Protein AF-A0A645JIP7-F1 (afdb_monomer)

Organism: NCBI:txid1076179

Sequence (160 aa):
MVSCGGSATLHEIGVHGALKGGGYHFLNPDDVQGSMAKDKIAHQALSADYYLMSANAISETGELVNIDGYGNRVGALIFGPKNVIVIAGINKVVPNLDAAILRAKKYAAPLTMLIFNQVYSSLDELTQASECTFSQLVVTGMSMTKGRIKVIIIGECLGF

Foldseek 3Di:
D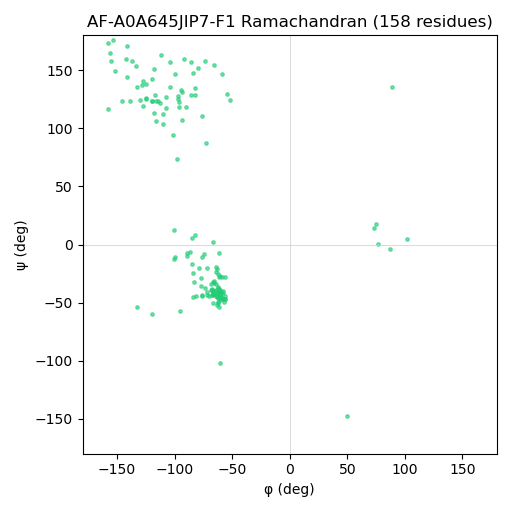EEEDDDQQCVVVCVVVCCVPVPDPYQYLVVDDDPVSSVVSLVVNLADQEYEYEALAAEPLGKGKHWAQVCSRVSSVQHGHQAYEYEAEPVRYDHGDVVNNCSNLLPVQLVVVCVVPVDDPDSVRSSVVSCVRRVDIDIGRDDPDPNRYHYHYDHHHTDD

Radius of gyration: 15.23 Å; Cα contacts (8 Å, |Δi|>4): 297; chains: 1; bounding box: 39×28×44 Å

Structure (mmCIF, N/CA/C/O backbone):
data_AF-A0A645JIP7-F1
#
_entry.id   AF-A0A645JIP7-F1
#
loop_
_atom_site.group_PDB
_atom_site.id
_atom_site.type_symbol
_atom_site.label_atom_id
_atom_site.label_alt_id
_atom_site.label_comp_id
_atom_site.label_asym_id
_atom_site.label_entity_id
_atom_site.label_seq_id
_atom_site.pdbx_PDB_ins_code
_atom_site.Cartn_x
_atom_site.Cartn_y
_atom_site.Cartn_z
_atom_site.occupancy
_atom_site.B_iso_or_equiv
_atom_site.auth_seq_id
_atom_site.auth_comp_id
_atom_site.auth_asym_id
_atom_site.auth_atom_id
_atom_site.pdbx_PDB_model_num
ATOM 1 N N . MET A 1 1 ? 5.002 -0.003 -19.368 1.00 94.88 1 MET A N 1
ATOM 2 C CA . MET A 1 1 ? 5.816 -0.170 -18.149 1.00 94.88 1 MET A CA 1
ATOM 3 C C . MET A 1 1 ? 4.912 -0.582 -17.004 1.00 94.88 1 MET A C 1
ATOM 5 O O . MET A 1 1 ? 3.864 0.026 -16.813 1.00 94.88 1 MET A O 1
ATOM 9 N N . VAL A 1 2 ? 5.302 -1.615 -16.264 1.00 97.38 2 VAL A N 1
ATOM 10 C CA . VAL A 1 2 ? 4.573 -2.106 -15.087 1.00 97.38 2 VAL A CA 1
ATOM 11 C C . VAL A 1 2 ? 5.494 -2.007 -13.882 1.00 97.38 2 VAL A C 1
ATOM 13 O O . VAL A 1 2 ? 6.693 -2.246 -14.001 1.00 97.38 2 VAL A O 1
ATOM 16 N N . SER A 1 3 ? 4.953 -1.652 -12.727 1.00 97.69 3 SER A N 1
ATOM 17 C CA . SER A 1 3 ? 5.702 -1.680 -11.476 1.00 97.69 3 SER A CA 1
ATOM 18 C C . SER A 1 3 ? 4.825 -2.164 -10.328 1.00 97.69 3 SER A C 1
ATOM 20 O O . SER A 1 3 ? 3.614 -2.335 -10.483 1.00 97.69 3 SER A O 1
ATOM 22 N N . CYS A 1 4 ? 5.435 -2.420 -9.179 1.00 96.88 4 CYS A N 1
ATOM 23 C CA . CYS A 1 4 ? 4.724 -2.801 -7.975 1.00 96.88 4 CYS A CA 1
ATOM 24 C C . CYS A 1 4 ? 5.350 -2.189 -6.725 1.00 96.88 4 CYS A C 1
ATOM 26 O O . CYS A 1 4 ? 6.513 -1.785 -6.712 1.00 96.88 4 CYS A O 1
ATOM 28 N N . GLY A 1 5 ? 4.550 -2.124 -5.667 1.00 93.19 5 GLY A N 1
ATOM 29 C CA . GLY A 1 5 ? 5.040 -1.847 -4.323 1.00 93.19 5 GLY A CA 1
ATOM 30 C C . GLY A 1 5 ? 5.369 -3.129 -3.574 1.00 93.19 5 GLY A C 1
ATOM 31 O O . GLY A 1 5 ? 4.819 -4.187 -3.884 1.00 93.19 5 GLY A O 1
ATOM 32 N N . GLY A 1 6 ? 6.198 -3.012 -2.535 1.00 91.44 6 GLY A N 1
ATOM 33 C CA . GLY A 1 6 ? 6.470 -4.116 -1.617 1.00 91.44 6 GLY A CA 1
ATOM 34 C C . GLY A 1 6 ? 5.168 -4.719 -1.074 1.00 91.44 6 GLY A C 1
ATOM 35 O O . GLY A 1 6 ? 4.297 -4.008 -0.548 1.00 91.44 6 GLY A O 1
ATOM 36 N N . SER A 1 7 ? 5.003 -6.032 -1.257 1.00 94.50 7 SER A N 1
ATOM 37 C CA . SER A 1 7 ? 3.785 -6.750 -0.888 1.00 94.50 7 SER A CA 1
ATOM 38 C C . SER A 1 7 ? 4.024 -8.249 -0.695 1.00 94.50 7 SER A C 1
ATOM 40 O O . SER A 1 7 ? 4.305 -8.968 -1.653 1.00 94.50 7 SER A O 1
ATOM 42 N N . ALA A 1 8 ? 3.807 -8.730 0.534 1.00 94.62 8 ALA A N 1
ATOM 43 C CA . ALA A 1 8 ? 3.754 -10.163 0.831 1.00 94.62 8 ALA A CA 1
ATOM 44 C C . ALA A 1 8 ? 2.645 -10.866 0.030 1.00 94.62 8 ALA A C 1
ATOM 46 O O . ALA A 1 8 ? 2.881 -11.912 -0.559 1.00 94.62 8 ALA A O 1
ATOM 47 N N . THR A 1 9 ? 1.473 -10.234 -0.099 1.00 96.88 9 THR A N 1
ATOM 48 C CA . THR A 1 9 ? 0.349 -10.755 -0.892 1.00 96.88 9 THR A CA 1
ATOM 49 C C . THR A 1 9 ? 0.739 -11.002 -2.351 1.00 96.88 9 THR A C 1
ATOM 51 O O . THR A 1 9 ? 0.499 -12.092 -2.853 1.00 96.88 9 THR A O 1
ATOM 54 N N . LEU A 1 10 ? 1.369 -10.032 -3.033 1.00 96.69 10 LEU A N 1
ATOM 55 C CA . LEU A 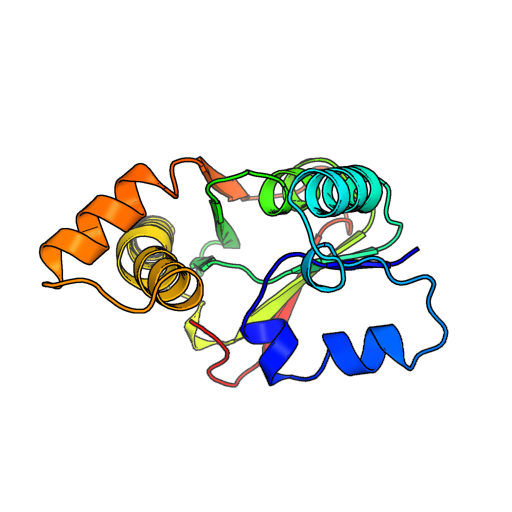1 10 ? 1.790 -10.205 -4.434 1.00 96.69 10 LEU A CA 1
ATOM 56 C C . LEU A 1 10 ? 2.889 -11.263 -4.594 1.00 96.69 10 LEU A C 1
ATOM 58 O O . LEU A 1 10 ? 2.947 -11.937 -5.625 1.00 96.69 10 LEU A O 1
ATOM 62 N N . HIS A 1 11 ? 3.755 -11.397 -3.589 1.00 94.75 11 HIS A N 1
ATOM 63 C CA . HIS A 1 11 ? 4.773 -12.436 -3.551 1.00 94.75 11 HIS A CA 1
ATOM 64 C C . HIS A 1 11 ? 4.146 -13.834 -3.416 1.00 94.75 11 HIS A C 1
ATOM 66 O O . HIS A 1 11 ? 4.453 -14.709 -4.221 1.00 94.75 11 HIS A O 1
ATOM 72 N N . GLU A 1 12 ? 3.239 -14.031 -2.454 1.00 95.69 12 GLU A N 1
ATOM 73 C CA . GLU A 1 12 ? 2.570 -15.314 -2.181 1.00 95.69 12 GLU A CA 1
ATOM 74 C C . GLU A 1 12 ? 1.802 -15.857 -3.389 1.00 95.69 12 GLU A C 1
ATOM 76 O O . GLU A 1 12 ? 1.906 -17.040 -3.699 1.00 95.69 12 GLU A O 1
ATOM 81 N N . ILE A 1 13 ? 1.093 -14.994 -4.121 1.00 96.38 13 ILE A N 1
ATOM 82 C CA . ILE A 1 13 ? 0.325 -15.408 -5.309 1.00 96.38 13 ILE A CA 1
ATOM 83 C C . ILE A 1 13 ? 1.164 -15.456 -6.598 1.00 96.38 13 ILE A C 1
ATOM 85 O O . ILE A 1 13 ? 0.621 -15.631 -7.687 1.00 96.38 13 ILE A O 1
ATOM 89 N N . GLY A 1 14 ? 2.482 -15.247 -6.512 1.00 95.25 14 GLY A N 1
ATOM 90 C CA . GLY A 1 14 ? 3.395 -15.364 -7.651 1.00 95.25 14 GLY A CA 1
ATOM 91 C C . GLY A 1 14 ? 3.320 -14.233 -8.686 1.00 95.25 14 GLY A C 1
ATOM 92 O O . GLY A 1 14 ? 3.892 -14.364 -9.772 1.00 95.25 14 GLY A O 1
ATOM 93 N N . VAL A 1 15 ? 2.683 -13.096 -8.375 1.00 94.75 15 VAL A N 1
ATOM 94 C CA . VAL A 1 15 ? 2.553 -11.959 -9.311 1.00 94.75 15 VAL A CA 1
ATOM 95 C C . VAL A 1 15 ? 3.918 -11.412 -9.725 1.00 94.75 15 VAL A C 1
ATOM 97 O O . VAL A 1 15 ? 4.117 -11.098 -10.896 1.00 94.75 15 VAL A O 1
ATOM 100 N N . HIS A 1 16 ? 4.889 -11.340 -8.811 1.00 91.56 16 HIS A N 1
ATOM 101 C CA . HIS A 1 16 ? 6.236 -10.867 -9.154 1.00 91.56 16 HIS A CA 1
ATOM 102 C C . HIS A 1 16 ? 6.902 -11.746 -10.224 1.00 91.56 16 HIS A C 1
ATOM 104 O O . HIS A 1 16 ? 7.488 -11.227 -11.174 1.00 91.56 16 HIS A O 1
ATOM 110 N N . GLY A 1 17 ? 6.785 -13.072 -10.096 1.00 92.88 17 GLY A N 1
ATOM 111 C CA . GLY A 1 17 ? 7.314 -14.016 -11.082 1.00 92.88 17 GLY A CA 1
ATOM 112 C C . GLY A 1 17 ? 6.614 -13.879 -12.433 1.00 92.88 17 GLY A C 1
ATOM 113 O O . GLY A 1 17 ? 7.278 -13.795 -13.465 1.00 92.88 17 GLY A O 1
ATOM 114 N N . ALA A 1 18 ? 5.283 -13.761 -12.420 1.00 95.06 18 ALA A N 1
ATOM 115 C CA . ALA A 1 18 ? 4.490 -13.557 -13.628 1.00 95.06 18 ALA A CA 1
ATOM 116 C C . ALA A 1 18 ? 4.850 -12.249 -14.358 1.00 95.06 18 ALA A C 1
ATOM 118 O O . ALA A 1 18 ? 4.987 -12.248 -15.580 1.00 95.06 18 ALA A O 1
ATOM 119 N N . LEU A 1 19 ? 5.067 -11.146 -13.631 1.00 94.62 19 LEU A N 1
ATOM 120 C CA . LEU A 1 19 ? 5.456 -9.864 -14.228 1.00 94.62 19 LEU A CA 1
ATOM 121 C C . LEU A 1 19 ? 6.864 -9.902 -14.835 1.00 94.62 19 LEU A C 1
ATOM 123 O O . LEU A 1 19 ? 7.071 -9.353 -15.916 1.00 94.62 19 LEU A O 1
ATOM 127 N N . LYS A 1 20 ? 7.811 -10.585 -14.180 1.00 92.31 20 LYS A N 1
ATOM 128 C CA . LYS A 1 20 ? 9.172 -10.781 -14.703 1.00 92.31 20 LYS A CA 1
ATOM 129 C C . LYS A 1 20 ? 9.201 -11.667 -15.950 1.00 92.31 20 LYS A C 1
ATOM 131 O O . LYS A 1 20 ? 9.928 -11.366 -16.890 1.00 92.31 20 LYS A O 1
ATOM 136 N N . GLY A 1 21 ? 8.428 -12.753 -15.959 1.00 92.19 21 GLY A N 1
ATOM 137 C CA . GLY A 1 21 ? 8.401 -13.724 -17.059 1.00 92.19 21 GLY A CA 1
ATOM 138 C C . GLY A 1 21 ? 7.459 -13.368 -18.214 1.00 92.19 21 GLY A C 1
ATOM 139 O O . GLY A 1 21 ? 7.587 -13.924 -19.298 1.00 92.19 21 GLY A O 1
ATOM 140 N N . GLY A 1 22 ? 6.517 -12.446 -18.005 1.00 90.69 22 GLY A N 1
ATOM 141 C CA . GLY A 1 22 ? 5.409 -12.169 -18.927 1.00 90.69 22 GLY A CA 1
ATOM 142 C C . GLY A 1 22 ? 5.720 -11.246 -20.111 1.00 90.69 22 GLY A C 1
ATOM 143 O O . GLY A 1 22 ? 4.795 -10.826 -20.799 1.00 90.69 22 GLY A O 1
ATOM 144 N N . GLY A 1 23 ? 6.986 -10.884 -20.344 1.00 92.62 23 GLY A N 1
ATOM 145 C CA . GLY A 1 23 ? 7.374 -9.985 -21.442 1.00 92.62 23 GLY A CA 1
ATOM 146 C C . GLY A 1 23 ? 7.032 -8.507 -21.208 1.00 92.62 23 GLY A C 1
ATOM 147 O O . GLY A 1 23 ? 7.007 -7.715 -22.150 1.00 92.62 23 GLY A O 1
ATOM 148 N N . TYR A 1 24 ? 6.768 -8.112 -19.960 1.00 94.75 24 TYR A N 1
ATOM 149 C CA . TYR A 1 24 ? 6.547 -6.715 -19.595 1.00 94.75 24 TYR A CA 1
ATOM 150 C C . TYR A 1 24 ? 7.871 -5.988 -19.354 1.00 94.75 24 TYR A C 1
ATOM 152 O O . TYR A 1 24 ? 8.814 -6.547 -18.799 1.00 94.75 24 TYR A O 1
ATOM 160 N N . HIS A 1 25 ? 7.912 -4.688 -19.659 1.00 96.06 25 HIS A N 1
ATOM 161 C CA . HIS A 1 25 ? 8.923 -3.810 -19.068 1.00 96.06 25 HIS A CA 1
ATOM 162 C C . HIS A 1 25 ? 8.559 -3.575 -17.595 1.00 96.06 25 HIS A C 1
ATOM 164 O O . HIS A 1 25 ? 7.806 -2.647 -17.275 1.00 96.06 25 HIS A O 1
ATOM 170 N N . PHE A 1 26 ? 9.032 -4.478 -16.738 1.00 96.69 26 PHE A N 1
ATOM 171 C CA . PHE A 1 26 ? 8.761 -4.501 -15.308 1.00 96.69 26 PHE A CA 1
ATOM 172 C C . PHE A 1 26 ? 9.891 -3.834 -14.520 1.00 96.69 26 PHE A C 1
ATOM 174 O O . PHE A 1 26 ? 11.059 -4.180 -14.690 1.00 96.69 26 PHE A O 1
ATOM 181 N N . LEU A 1 27 ? 9.531 -2.884 -13.656 1.00 95.69 27 LEU A N 1
ATOM 182 C CA . LEU A 1 27 ? 10.441 -2.229 -12.721 1.00 95.69 27 LEU A CA 1
ATOM 183 C C . LEU A 1 27 ? 10.016 -2.534 -11.287 1.00 95.69 27 LEU A C 1
ATOM 185 O O . LEU A 1 27 ? 8.867 -2.288 -10.920 1.00 95.69 27 LEU A O 1
ATOM 189 N N . ASN A 1 28 ? 10.947 -2.994 -10.458 1.00 94.75 28 ASN A N 1
ATOM 190 C CA . ASN A 1 28 ? 10.703 -3.250 -9.043 1.00 94.75 28 ASN A CA 1
ATOM 191 C C . ASN A 1 28 ? 11.895 -2.768 -8.201 1.00 94.75 28 ASN A C 1
ATOM 193 O O . ASN A 1 28 ? 13.015 -3.230 -8.436 1.00 94.75 28 ASN A O 1
ATOM 197 N N . PRO A 1 29 ? 11.688 -1.876 -7.213 1.00 92.25 29 PRO A N 1
ATOM 198 C CA . PRO A 1 29 ? 12.752 -1.457 -6.303 1.00 92.25 29 PRO A CA 1
ATOM 199 C C . PRO A 1 29 ? 13.420 -2.620 -5.555 1.00 92.25 29 PRO A C 1
ATOM 201 O O . PRO A 1 29 ? 14.595 -2.524 -5.216 1.00 92.25 29 PRO A O 1
ATOM 204 N N . ASP A 1 30 ? 12.716 -3.730 -5.322 1.00 90.38 30 ASP A N 1
ATOM 205 C CA . ASP A 1 30 ? 13.281 -4.880 -4.602 1.00 90.38 30 ASP A CA 1
ATOM 206 C C . ASP A 1 30 ? 14.243 -5.729 -5.451 1.00 90.38 30 ASP A C 1
ATOM 208 O O . ASP A 1 30 ? 14.977 -6.550 -4.904 1.00 90.38 30 ASP A O 1
ATOM 212 N N . ASP A 1 31 ? 14.303 -5.501 -6.768 1.00 92.25 31 ASP A N 1
ATOM 213 C CA . ASP A 1 31 ? 15.190 -6.237 -7.680 1.00 92.25 31 ASP A CA 1
ATOM 214 C C . ASP A 1 31 ? 16.595 -5.627 -7.793 1.00 92.25 31 ASP A C 1
ATOM 216 O O . ASP A 1 31 ? 17.476 -6.209 -8.429 1.00 92.25 31 ASP A O 1
ATOM 220 N N . VAL A 1 32 ? 16.827 -4.459 -7.185 1.00 93.69 32 VAL A N 1
ATOM 221 C CA . VAL A 1 32 ? 18.115 -3.756 -7.228 1.00 93.69 32 VAL A CA 1
ATOM 222 C C . VAL A 1 32 ? 18.726 -3.613 -5.837 1.00 93.69 32 VAL A C 1
ATOM 224 O O . VAL A 1 32 ? 18.034 -3.533 -4.822 1.00 93.69 32 VAL A O 1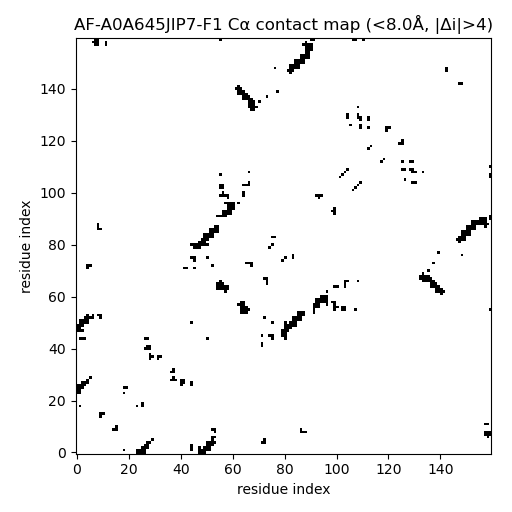
ATOM 227 N N . GLN A 1 33 ? 20.056 -3.564 -5.790 1.00 93.75 33 GLN A N 1
ATOM 228 C CA . GLN A 1 33 ? 20.818 -3.375 -4.556 1.00 93.75 33 GLN A CA 1
ATOM 229 C C . GLN A 1 33 ? 21.259 -1.916 -4.402 1.00 93.75 33 GLN A C 1
ATOM 231 O O . GLN A 1 33 ? 21.577 -1.244 -5.382 1.00 93.75 33 GLN A O 1
ATOM 236 N N . GLY A 1 34 ? 21.314 -1.443 -3.155 1.00 94.62 34 GLY A N 1
ATOM 237 C CA . GLY A 1 34 ? 21.739 -0.084 -2.808 1.00 94.62 34 GLY A CA 1
ATOM 238 C C . GLY A 1 34 ? 20.599 0.939 -2.788 1.00 94.62 34 GLY A C 1
ATOM 239 O O . GLY A 1 34 ? 19.764 0.996 -3.690 1.00 94.62 34 GLY A O 1
ATOM 240 N N . SER A 1 35 ? 20.584 1.780 -1.752 1.00 92.25 35 SER A N 1
ATOM 241 C CA . SER A 1 35 ? 19.512 2.752 -1.484 1.00 92.25 35 SER A CA 1
ATOM 242 C C . SER A 1 35 ? 19.255 3.705 -2.654 1.00 92.25 35 SER A C 1
ATOM 244 O O . SER A 1 35 ? 18.108 3.889 -3.041 1.00 92.25 35 SER A O 1
ATOM 246 N N . MET A 1 36 ? 20.310 4.241 -3.274 1.00 95.50 36 MET A N 1
ATOM 247 C CA . MET A 1 36 ? 20.193 5.166 -4.408 1.00 95.50 36 MET A CA 1
ATOM 248 C C . MET A 1 36 ? 19.552 4.517 -5.646 1.00 95.50 36 MET A C 1
ATOM 250 O O . MET A 1 36 ? 18.763 5.150 -6.344 1.00 95.50 36 MET A O 1
ATOM 254 N N . ALA A 1 37 ? 19.875 3.252 -5.933 1.00 96.19 37 ALA A N 1
ATOM 255 C CA . ALA A 1 37 ? 19.272 2.538 -7.056 1.00 96.19 37 ALA A CA 1
ATOM 256 C C . ALA A 1 37 ? 17.796 2.230 -6.776 1.00 96.19 37 ALA A C 1
ATOM 258 O O . ALA A 1 37 ? 16.952 2.469 -7.639 1.00 96.19 37 ALA A O 1
ATOM 259 N N . LYS A 1 38 ? 17.480 1.766 -5.558 1.00 94.94 38 LYS A N 1
ATOM 260 C CA . LYS A 1 38 ? 16.098 1.517 -5.121 1.00 94.94 38 LYS A CA 1
ATOM 261 C C . LYS A 1 38 ? 15.240 2.772 -5.222 1.00 94.94 38 LYS A C 1
ATOM 263 O O . LYS A 1 38 ? 14.149 2.709 -5.781 1.00 94.94 38 LYS A O 1
ATOM 268 N N . ASP A 1 39 ? 15.756 3.896 -4.735 1.00 95.50 39 ASP A N 1
ATOM 269 C CA . ASP A 1 39 ? 15.079 5.190 -4.779 1.00 95.50 39 ASP A CA 1
ATOM 270 C C . ASP A 1 39 ? 14.797 5.639 -6.221 1.00 95.50 39 ASP A C 1
ATOM 272 O O . ASP A 1 39 ? 13.658 5.929 -6.590 1.00 95.50 39 ASP A O 1
ATOM 276 N N . LYS A 1 40 ? 15.806 5.563 -7.097 1.00 97.00 40 LYS A N 1
ATOM 277 C CA . LYS A 1 40 ? 15.638 5.874 -8.521 1.00 97.00 40 LYS A CA 1
ATOM 278 C C . LYS A 1 40 ? 14.535 5.033 -9.172 1.00 97.00 40 LYS A C 1
ATOM 280 O O . LYS A 1 40 ? 13.695 5.582 -9.887 1.00 97.00 40 LYS A O 1
ATOM 285 N N . ILE A 1 41 ? 14.521 3.719 -8.931 1.00 96.88 41 ILE A N 1
ATOM 286 C CA . ILE A 1 41 ? 13.483 2.828 -9.468 1.00 96.88 41 ILE A CA 1
ATOM 287 C C . ILE A 1 41 ? 12.112 3.147 -8.853 1.00 96.88 41 ILE A C 1
ATOM 289 O O . ILE A 1 41 ? 11.116 3.167 -9.575 1.00 96.88 41 ILE A O 1
ATOM 293 N N . ALA A 1 42 ? 12.042 3.449 -7.554 1.00 96.06 42 ALA A N 1
ATOM 294 C CA . ALA A 1 42 ? 10.799 3.819 -6.878 1.00 96.06 42 ALA A CA 1
ATOM 295 C C . ALA A 1 42 ? 10.194 5.114 -7.446 1.00 96.06 42 ALA A C 1
ATOM 297 O O . ALA A 1 42 ? 8.988 5.175 -7.680 1.00 96.06 42 ALA A O 1
ATOM 298 N N . HIS A 1 43 ? 11.017 6.118 -7.751 1.00 96.81 43 HIS A N 1
ATOM 299 C CA . HIS A 1 43 ? 10.564 7.330 -8.432 1.00 96.81 43 HIS A CA 1
ATOM 300 C C . HIS A 1 43 ? 10.106 7.062 -9.871 1.00 96.81 43 HIS A C 1
ATOM 302 O O . HIS A 1 43 ? 9.068 7.574 -10.292 1.00 96.81 43 HIS A O 1
ATOM 308 N N . GLN A 1 44 ? 10.826 6.226 -10.625 1.00 97.00 44 GLN A N 1
ATOM 309 C CA . GLN A 1 44 ? 10.408 5.826 -11.974 1.00 97.00 44 GLN A CA 1
ATOM 310 C C . GLN A 1 44 ? 9.078 5.058 -11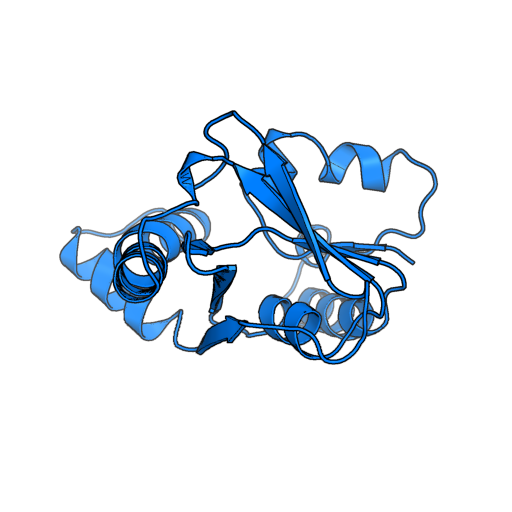.969 1.00 97.00 44 GLN A C 1
ATOM 312 O O . GLN A 1 44 ? 8.243 5.264 -12.853 1.00 97.00 44 GLN A O 1
ATOM 317 N N . ALA A 1 45 ? 8.840 4.229 -10.949 1.00 96.94 45 ALA A N 1
ATOM 318 C CA . ALA A 1 45 ? 7.604 3.471 -10.779 1.00 96.94 45 ALA A CA 1
ATOM 319 C C . ALA A 1 45 ? 6.352 4.360 -10.688 1.00 96.94 45 ALA A C 1
ATOM 321 O O . ALA A 1 45 ? 5.276 3.941 -11.119 1.00 96.94 45 ALA A O 1
ATOM 322 N N . LEU A 1 46 ? 6.480 5.603 -10.203 1.00 97.06 46 LEU A N 1
ATOM 323 C CA . LEU A 1 46 ? 5.371 6.565 -10.155 1.00 97.06 46 LEU A CA 1
ATOM 324 C C . LEU A 1 46 ? 4.857 6.962 -11.547 1.00 97.06 46 LEU A C 1
ATOM 326 O O . LEU A 1 46 ? 3.731 7.437 -11.665 1.00 97.06 46 LEU A O 1
ATOM 330 N N . SER A 1 47 ? 5.660 6.743 -12.592 1.00 96.50 47 SER A N 1
ATOM 331 C CA . SER A 1 47 ? 5.301 6.989 -13.994 1.00 96.50 47 SER A CA 1
ATOM 332 C C . SER A 1 47 ? 4.898 5.713 -14.750 1.00 96.50 47 SER A C 1
ATOM 334 O O . SER A 1 47 ? 4.832 5.727 -15.977 1.00 96.50 47 SER A O 1
ATOM 336 N N . ALA A 1 48 ? 4.664 4.592 -14.057 1.00 97.62 48 ALA A N 1
ATOM 337 C CA . ALA A 1 48 ? 4.230 3.348 -14.694 1.00 97.62 48 ALA A CA 1
ATOM 338 C C . ALA A 1 48 ? 2.827 3.464 -15.319 1.00 97.62 48 ALA A C 1
ATOM 340 O O . ALA A 1 48 ? 1.984 4.245 -14.874 1.00 97.62 48 ALA A O 1
ATOM 341 N N . ASP A 1 49 ? 2.553 2.634 -16.329 1.00 97.12 49 ASP A N 1
ATOM 342 C CA . ASP A 1 49 ? 1.211 2.529 -16.918 1.00 97.12 49 ASP A CA 1
ATOM 343 C C . ASP A 1 49 ? 0.263 1.783 -15.975 1.00 97.12 49 ASP A C 1
ATOM 345 O O . ASP A 1 49 ? -0.911 2.142 -15.848 1.00 97.12 49 ASP A O 1
ATOM 349 N N . TYR A 1 50 ? 0.805 0.759 -15.305 1.00 98.00 50 TYR A N 1
ATOM 350 C CA . TYR A 1 50 ? 0.138 -0.069 -14.308 1.00 98.00 50 TYR A CA 1
ATOM 351 C C . TYR A 1 50 ? 1.010 -0.225 -13.067 1.00 98.00 50 TYR A C 1
ATOM 353 O O . TYR A 1 50 ? 2.205 -0.517 -13.167 1.00 98.00 50 TYR A O 1
ATOM 361 N N . TYR A 1 51 ? 0.383 -0.083 -11.905 1.00 98.44 51 TYR A N 1
ATOM 362 C CA . TYR A 1 51 ? 1.008 -0.287 -10.608 1.00 98.44 51 TYR A CA 1
ATOM 363 C C . TYR A 1 51 ? 0.232 -1.302 -9.789 1.00 98.44 51 TYR A C 1
ATOM 365 O O . TYR A 1 51 ? -0.971 -1.141 -9.583 1.00 98.44 51 TYR A O 1
ATOM 373 N N . LEU A 1 52 ? 0.919 -2.340 -9.329 1.00 98.38 52 LEU A N 1
ATOM 374 C CA . LEU A 1 52 ? 0.327 -3.381 -8.504 1.00 98.38 52 LEU A CA 1
ATOM 375 C C . LEU A 1 52 ? 0.748 -3.196 -7.050 1.00 98.38 52 LEU A C 1
ATOM 377 O O . LEU A 1 52 ? 1.914 -2.962 -6.739 1.00 98.38 52 LEU A O 1
ATOM 381 N N . MET A 1 53 ? -0.202 -3.318 -6.136 1.00 97.94 53 MET A N 1
ATOM 382 C CA . MET A 1 53 ? 0.075 -3.278 -4.703 1.00 97.94 53 MET A CA 1
ATOM 383 C C . MET A 1 53 ? -0.979 -4.054 -3.918 1.00 97.94 53 MET A C 1
ATOM 385 O O . MET A 1 53 ? -1.969 -4.517 -4.474 1.00 97.94 53 MET A O 1
ATOM 389 N N . SER A 1 54 ? -0.780 -4.159 -2.608 1.00 97.56 54 SER A N 1
ATOM 390 C CA . SER A 1 54 ? -1.803 -4.606 -1.659 1.00 97.56 54 SER A CA 1
ATOM 391 C C . SER A 1 54 ? -2.217 -3.448 -0.754 1.00 97.56 54 SER A C 1
ATOM 393 O O . SER A 1 54 ? -1.493 -2.460 -0.606 1.00 97.56 54 SER A O 1
ATOM 395 N N . ALA A 1 55 ? -3.363 -3.597 -0.097 1.00 97.88 55 ALA A N 1
ATOM 396 C CA . ALA A 1 55 ? -3.747 -2.775 1.046 1.00 97.88 55 ALA A CA 1
ATOM 397 C C . ALA A 1 55 ? -3.168 -3.343 2.356 1.00 97.88 55 ALA A C 1
ATOM 399 O O . ALA A 1 55 ? -2.857 -4.541 2.424 1.00 97.88 55 ALA A O 1
ATOM 400 N N . ASN A 1 56 ? -3.030 -2.496 3.383 1.00 98.12 56 ASN A N 1
ATOM 401 C CA . ASN A 1 56 ? -2.831 -2.956 4.761 1.00 98.12 56 ASN A CA 1
ATOM 402 C C . ASN A 1 56 ? -4.176 -3.304 5.409 1.00 98.12 56 ASN A C 1
ATOM 404 O O . ASN A 1 56 ? -4.232 -4.219 6.218 1.00 98.12 56 ASN A O 1
ATOM 408 N N . ALA A 1 57 ? -5.255 -2.613 5.052 1.00 98.56 57 ALA A N 1
ATOM 409 C CA . ALA A 1 57 ? -6.617 -2.986 5.411 1.00 98.56 57 ALA A CA 1
ATOM 410 C C . ALA A 1 57 ? -7.611 -2.399 4.402 1.00 98.56 57 ALA A C 1
ATOM 412 O O . ALA A 1 57 ? -7.305 -1.421 3.718 1.00 98.56 57 ALA A O 1
ATOM 413 N N . ILE A 1 58 ? -8.791 -2.999 4.321 1.00 98.56 58 ILE A N 1
ATOM 414 C CA . ILE A 1 58 ? -9.930 -2.513 3.544 1.00 98.56 58 ILE A CA 1
ATOM 415 C C . ILE A 1 58 ? -11.127 -2.522 4.488 1.00 98.56 58 ILE A C 1
ATOM 417 O O . ILE A 1 58 ? -11.411 -3.549 5.096 1.00 98.56 58 ILE A O 1
ATOM 421 N N . SER A 1 59 ? -11.806 -1.399 4.664 1.00 98.44 59 SER A N 1
ATOM 422 C CA . SER A 1 59 ? -13.049 -1.380 5.437 1.00 98.44 59 SER A CA 1
ATOM 423 C C . SER A 1 59 ? -14.224 -1.880 4.587 1.00 98.44 59 SER A C 1
ATOM 425 O O . SER A 1 59 ? -14.253 -1.694 3.369 1.00 98.44 59 SER A O 1
ATOM 427 N N . GLU A 1 60 ? -15.244 -2.456 5.221 1.00 97.62 60 GLU A N 1
ATOM 428 C CA . GLU A 1 60 ? -16.520 -2.777 4.560 1.00 97.62 60 GLU A CA 1
ATOM 429 C C . GLU A 1 60 ? -17.257 -1.519 4.069 1.00 97.62 60 GLU A C 1
ATOM 431 O O . GLU A 1 60 ? -18.061 -1.591 3.140 1.00 97.62 60 GLU A O 1
ATOM 436 N N . THR A 1 61 ? -16.932 -0.351 4.634 1.00 96.62 61 THR A N 1
ATOM 437 C CA . THR A 1 61 ? -17.392 0.966 4.171 1.00 96.62 61 THR A CA 1
ATOM 438 C C . THR A 1 61 ? -16.693 1.446 2.890 1.00 96.62 61 THR A C 1
ATOM 440 O O . THR A 1 61 ? -17.149 2.409 2.277 1.00 96.62 61 THR A O 1
ATOM 443 N N . GLY A 1 62 ? -15.657 0.739 2.420 1.00 95.88 62 GLY A N 1
ATOM 444 C CA . GLY A 1 62 ? -15.053 0.925 1.097 1.00 95.88 62 GLY A CA 1
ATOM 445 C C . GLY A 1 62 ? -13.740 1.711 1.074 1.00 95.88 62 GLY A C 1
ATOM 446 O O . GLY A 1 62 ? -13.208 1.966 -0.006 1.00 95.88 62 GLY A O 1
ATOM 447 N N . GLU A 1 63 ? -13.187 2.081 2.228 1.00 98.38 63 GLU A N 1
ATOM 448 C CA . GLU A 1 63 ? -11.897 2.758 2.313 1.00 98.38 63 GLU A CA 1
ATOM 449 C C . GLU A 1 63 ? -10.721 1.774 2.256 1.00 98.38 63 GLU A C 1
ATOM 451 O O . GLU A 1 63 ? -10.663 0.770 2.970 1.00 98.38 63 GLU A O 1
ATOM 456 N N . LEU A 1 64 ? -9.715 2.116 1.450 1.00 98.56 64 LEU A N 1
ATOM 457 C CA . LEU A 1 64 ? -8.399 1.486 1.510 1.00 98.56 64 LEU A CA 1
ATOM 458 C C . LEU A 1 64 ? -7.553 2.191 2.568 1.00 98.56 64 LEU A C 1
ATOM 460 O O . LEU A 1 64 ? -7.397 3.414 2.527 1.00 98.56 64 LEU A O 1
ATOM 464 N N . VAL A 1 65 ? -6.961 1.420 3.475 1.00 98.62 65 VAL A N 1
ATOM 465 C CA . VAL A 1 65 ? -6.014 1.926 4.468 1.00 98.62 65 VAL A CA 1
ATOM 466 C C . VAL A 1 65 ? -4.631 1.369 4.172 1.00 98.62 65 VAL A C 1
ATOM 468 O O . VAL A 1 65 ? -4.403 0.153 4.149 1.00 98.62 65 VAL A O 1
ATOM 471 N N . ASN A 1 66 ? -3.692 2.285 3.969 1.00 98.31 66 ASN A N 1
ATOM 472 C CA . ASN A 1 66 ? -2.289 1.988 3.753 1.00 98.31 66 ASN A CA 1
ATOM 473 C C . ASN A 1 66 ? -1.439 2.743 4.771 1.00 98.31 66 ASN A C 1
ATOM 475 O O . ASN A 1 66 ? -1.695 3.911 5.061 1.00 98.31 66 ASN A O 1
ATOM 479 N N . ILE A 1 67 ? -0.431 2.060 5.305 1.00 96.44 67 ILE A N 1
ATOM 480 C CA . ILE A 1 67 ? 0.562 2.659 6.185 1.00 96.44 67 ILE A CA 1
ATOM 481 C C . ILE A 1 67 ? 1.954 2.400 5.616 1.00 96.44 67 ILE A C 1
ATOM 483 O O . ILE A 1 67 ? 2.312 1.259 5.313 1.00 96.44 67 ILE A O 1
ATOM 487 N N . ASP A 1 68 ? 2.712 3.475 5.443 1.00 95.06 68 ASP A N 1
ATOM 488 C CA . ASP A 1 68 ? 4.022 3.474 4.806 1.00 95.06 68 ASP A CA 1
ATOM 489 C C . ASP A 1 68 ? 5.015 4.285 5.659 1.00 95.06 68 ASP A C 1
ATOM 491 O O . ASP A 1 68 ? 4.638 5.192 6.401 1.00 95.06 68 ASP A O 1
ATOM 495 N N . GLY A 1 69 ? 6.303 3.950 5.552 1.00 92.94 69 GLY A N 1
ATOM 496 C CA . GLY A 1 69 ? 7.383 4.765 6.117 1.00 92.94 69 GLY A CA 1
ATOM 497 C C . GLY A 1 69 ? 7.972 5.707 5.074 1.00 92.94 69 GLY A C 1
ATOM 498 O O . GLY A 1 69 ? 7.950 6.923 5.230 1.00 92.94 69 GLY A O 1
ATOM 499 N N . TYR A 1 70 ? 8.447 5.132 3.964 1.00 91.00 70 TYR A N 1
ATOM 500 C CA . TYR A 1 70 ? 9.088 5.882 2.880 1.00 91.00 70 TYR A CA 1
ATOM 501 C C . TYR A 1 70 ? 8.096 6.630 1.975 1.00 91.00 70 TYR A C 1
ATOM 503 O O . TYR A 1 70 ? 8.422 7.668 1.409 1.00 91.00 70 TYR A O 1
ATOM 511 N N . GLY A 1 71 ? 6.870 6.117 1.845 1.00 93.94 71 GLY A N 1
ATOM 512 C CA . GLY A 1 71 ? 5.787 6.785 1.120 1.00 93.94 71 GLY A CA 1
ATOM 513 C C . GLY A 1 71 ? 5.716 6.512 -0.381 1.00 93.94 71 GLY A C 1
ATOM 514 O O . GLY A 1 71 ? 4.782 6.952 -1.047 1.00 93.94 71 GLY A O 1
ATOM 515 N N . ASN A 1 72 ? 6.664 5.769 -0.949 1.00 93.94 72 ASN A N 1
ATOM 516 C CA . ASN A 1 72 ? 6.692 5.476 -2.384 1.00 93.94 72 ASN A CA 1
ATOM 517 C C . ASN A 1 72 ? 5.451 4.703 -2.866 1.00 93.94 72 ASN A C 1
ATOM 519 O O . ASN A 1 72 ? 4.935 4.983 -3.950 1.00 93.94 72 ASN A O 1
ATOM 523 N N . ARG A 1 73 ? 4.945 3.751 -2.070 1.00 95.50 73 ARG A N 1
ATOM 524 C CA . ARG A 1 73 ? 3.791 2.925 -2.449 1.00 95.50 73 ARG A CA 1
ATOM 525 C C . ARG A 1 73 ? 2.484 3.709 -2.309 1.00 95.50 73 ARG A C 1
ATOM 527 O O . ARG A 1 73 ? 1.672 3.691 -3.235 1.00 95.50 73 ARG A O 1
ATOM 534 N N . VAL A 1 74 ? 2.298 4.469 -1.227 1.00 96.75 74 VAL A N 1
ATOM 535 C CA . VAL A 1 74 ? 1.143 5.384 -1.113 1.00 96.75 74 VAL A CA 1
ATOM 536 C C . VAL A 1 74 ? 1.186 6.527 -2.130 1.00 96.75 74 VAL A C 1
ATOM 538 O O . VAL A 1 74 ? 0.137 6.894 -2.649 1.00 96.75 74 VAL A O 1
ATOM 541 N N . GLY A 1 75 ? 2.362 7.033 -2.509 1.00 96.94 75 GLY A N 1
ATOM 542 C CA . GLY A 1 75 ? 2.509 8.024 -3.580 1.00 96.94 75 GLY A CA 1
ATOM 543 C C . GLY A 1 75 ? 2.018 7.502 -4.936 1.00 96.94 75 GLY A C 1
ATOM 544 O O . GLY A 1 75 ? 1.308 8.205 -5.663 1.00 96.94 75 GLY A O 1
ATOM 545 N N . ALA A 1 76 ? 2.315 6.237 -5.251 1.00 97.25 76 ALA A N 1
ATOM 546 C CA . ALA A 1 76 ? 1.774 5.570 -6.433 1.00 97.25 76 ALA A CA 1
ATOM 547 C C . ALA A 1 76 ? 0.243 5.428 -6.353 1.00 97.25 76 ALA A C 1
ATOM 549 O O . ALA A 1 76 ? -0.460 5.707 -7.328 1.00 97.25 76 ALA A O 1
ATOM 550 N N . LEU A 1 77 ? -0.284 5.063 -5.178 1.00 97.50 77 LEU A N 1
ATOM 551 C CA . LEU A 1 77 ? -1.722 4.929 -4.947 1.00 97.50 77 LEU A CA 1
ATOM 552 C C . LEU A 1 77 ? -2.468 6.252 -5.144 1.00 97.50 77 LEU A C 1
ATOM 554 O O . LEU A 1 77 ? -3.420 6.297 -5.922 1.00 97.50 77 LEU A O 1
ATOM 558 N N . ILE A 1 78 ? -2.058 7.325 -4.466 1.00 96.38 78 ILE A N 1
ATOM 559 C CA . ILE A 1 78 ? -2.853 8.562 -4.394 1.00 96.38 78 ILE A CA 1
ATOM 560 C C . ILE A 1 78 ? -2.642 9.497 -5.583 1.00 96.38 78 ILE A C 1
ATOM 562 O O . ILE A 1 78 ? -3.542 10.271 -5.899 1.00 96.38 78 ILE A O 1
ATOM 566 N N . PHE A 1 79 ? -1.495 9.410 -6.264 1.00 95.56 79 PHE A N 1
ATOM 567 C CA . PHE A 1 79 ? -1.180 10.311 -7.372 1.00 95.56 79 PHE A CA 1
ATOM 568 C C . PHE A 1 79 ? -0.657 9.603 -8.622 1.00 95.56 79 PHE A C 1
ATOM 570 O O . PHE A 1 79 ? -1.233 9.808 -9.683 1.00 95.56 79 PHE A O 1
ATOM 577 N N . GLY A 1 80 ? 0.388 8.777 -8.507 1.00 95.88 80 GLY A N 1
ATOM 578 C CA . GLY A 1 80 ? 1.248 8.397 -9.639 1.00 95.88 80 GLY A CA 1
ATOM 579 C C . GLY A 1 80 ? 0.560 7.668 -10.815 1.00 95.88 80 GLY A C 1
ATOM 580 O O . GLY A 1 80 ? -0.058 8.312 -11.664 1.00 95.88 80 GLY A O 1
ATOM 581 N N . PRO A 1 81 ? 0.673 6.335 -10.948 1.00 97.62 81 PRO A N 1
ATOM 582 C CA . PRO A 1 81 ? 0.224 5.627 -12.152 1.00 97.62 81 PRO A CA 1
ATOM 583 C C . PRO A 1 81 ? -1.263 5.813 -12.484 1.00 97.62 81 PRO A C 1
ATOM 585 O O . PRO A 1 81 ? -2.116 5.925 -11.599 1.00 97.62 81 PRO A O 1
ATOM 588 N N . LYS A 1 82 ? -1.593 5.820 -13.784 1.00 95.69 82 LYS A N 1
ATOM 589 C CA . LYS A 1 82 ? -2.980 5.970 -14.276 1.00 95.69 82 LYS A CA 1
ATOM 590 C C . LYS A 1 82 ? -3.845 4.734 -14.022 1.00 95.69 82 LYS A C 1
ATOM 592 O O . LYS A 1 82 ? -5.069 4.845 -14.020 1.00 95.69 82 LYS A O 1
ATOM 597 N N . ASN A 1 83 ? -3.221 3.579 -13.795 1.00 98.06 83 ASN A N 1
ATOM 598 C CA . ASN A 1 83 ? -3.889 2.350 -13.389 1.00 98.06 83 ASN A CA 1
ATOM 599 C C . ASN A 1 83 ? -3.212 1.790 -12.140 1.00 98.06 83 ASN A C 1
ATOM 601 O O . ASN A 1 83 ? -2.038 1.427 -12.178 1.00 98.06 83 ASN A O 1
ATOM 605 N N . VAL A 1 84 ? -3.971 1.674 -11.055 1.00 98.44 84 VAL A N 1
ATOM 606 C CA . VAL A 1 84 ? -3.537 1.038 -9.811 1.00 98.44 84 VAL A CA 1
ATOM 607 C C . VAL A 1 84 ? -4.412 -0.184 -9.574 1.00 98.44 84 VAL A C 1
ATOM 609 O O . VAL A 1 84 ? -5.638 -0.077 -9.538 1.00 98.44 84 VAL A O 1
ATOM 612 N N . ILE A 1 85 ? -3.786 -1.347 -9.436 1.00 98.44 85 ILE A N 1
ATOM 613 C CA . ILE A 1 85 ? -4.457 -2.612 -9.147 1.00 98.44 85 ILE A CA 1
ATOM 614 C C . ILE A 1 85 ? -4.079 -3.007 -7.723 1.00 98.44 85 ILE A C 1
ATOM 616 O O . ILE A 1 85 ? -2.923 -3.312 -7.431 1.00 98.44 85 ILE A O 1
ATOM 620 N N . VAL A 1 86 ? -5.068 -2.974 -6.839 1.00 98.44 86 VAL A N 1
ATOM 621 C CA . VAL A 1 86 ? -4.938 -3.382 -5.445 1.00 98.44 86 VAL A CA 1
ATOM 622 C C . VAL A 1 86 ? -5.418 -4.819 -5.332 1.00 98.44 86 VAL A C 1
ATOM 624 O O . VAL A 1 86 ? -6.580 -5.098 -5.608 1.00 98.44 86 VAL A O 1
ATOM 627 N N . ILE A 1 87 ? -4.531 -5.722 -4.929 1.00 98.44 87 ILE A N 1
ATOM 628 C CA . ILE A 1 87 ? -4.838 -7.137 -4.714 1.00 98.44 87 ILE A CA 1
ATOM 629 C C . ILE A 1 87 ? -4.678 -7.429 -3.226 1.00 98.44 87 ILE A C 1
ATOM 631 O O . ILE A 1 87 ? -3.620 -7.166 -2.655 1.00 98.44 87 ILE A O 1
ATOM 635 N N . ALA A 1 88 ? -5.724 -7.947 -2.590 1.00 98.19 88 ALA A N 1
ATOM 636 C CA . ALA A 1 88 ? -5.743 -8.217 -1.157 1.00 98.19 88 ALA A CA 1
ATOM 637 C C . ALA A 1 88 ? -6.471 -9.531 -0.853 1.00 98.19 88 ALA A C 1
ATOM 639 O O . ALA A 1 88 ? -7.459 -9.856 -1.508 1.00 98.19 88 ALA A O 1
ATOM 640 N N . GLY A 1 89 ? -5.998 -10.267 0.153 1.00 98.25 89 GLY A N 1
ATOM 641 C CA . GLY A 1 89 ? -6.738 -11.398 0.711 1.00 98.25 89 GLY A CA 1
ATOM 642 C C . GLY A 1 89 ? -7.925 -10.941 1.560 1.00 98.25 89 GLY A C 1
ATOM 643 O O . GLY A 1 89 ? -7.946 -9.815 2.072 1.00 98.25 89 GLY A O 1
ATOM 644 N N . ILE A 1 90 ? -8.904 -11.826 1.742 1.00 98.06 90 ILE A N 1
ATOM 645 C CA . ILE A 1 90 ? -10.125 -11.548 2.512 1.00 98.06 90 ILE A CA 1
ATOM 646 C C . ILE A 1 90 ? -9.822 -11.205 3.978 1.00 98.06 90 ILE A C 1
ATOM 648 O O . ILE A 1 90 ? -10.520 -10.402 4.587 1.00 98.06 90 ILE A O 1
ATOM 652 N N . ASN A 1 91 ? -8.703 -11.704 4.513 1.00 98.06 91 ASN A N 1
ATOM 653 C CA . ASN A 1 91 ? -8.173 -11.390 5.847 1.00 98.06 91 ASN A CA 1
ATOM 654 C C . ASN A 1 91 ? -7.814 -9.904 6.064 1.00 98.06 91 ASN A C 1
ATOM 656 O O . ASN A 1 91 ? -7.419 -9.508 7.167 1.00 98.06 91 ASN A O 1
ATOM 660 N N . LYS A 1 92 ? -7.876 -9.081 5.014 1.00 98.38 92 LYS A N 1
ATOM 661 C CA . LYS A 1 92 ? -7.631 -7.636 5.082 1.00 98.38 92 LYS A CA 1
ATOM 662 C C . LYS A 1 92 ? -8.911 -6.810 5.128 1.00 98.38 92 LYS A C 1
ATOM 664 O O . LYS A 1 92 ? -8.812 -5.616 5.402 1.00 98.38 92 LYS A O 1
ATOM 669 N N . VAL A 1 93 ? -10.069 -7.425 4.883 1.00 98.38 93 VAL A N 1
ATOM 670 C CA . VAL A 1 93 ? -11.377 -6.770 4.970 1.00 98.38 93 VAL A CA 1
ATOM 671 C C . VAL A 1 93 ? -11.831 -6.748 6.428 1.00 98.38 93 VAL A C 1
ATOM 673 O O . VAL A 1 93 ? -11.785 -7.773 7.105 1.00 98.38 93 VAL A O 1
ATOM 676 N N . VAL A 1 94 ? -12.225 -5.580 6.930 1.00 98.69 94 VAL A N 1
ATOM 677 C CA . VAL A 1 94 ? -12.647 -5.384 8.324 1.00 98.69 94 VAL A CA 1
ATOM 678 C C . VAL A 1 94 ? -13.896 -4.503 8.421 1.00 98.69 94 VAL A C 1
ATOM 680 O O . VAL A 1 94 ? -14.137 -3.704 7.518 1.00 98.69 94 VAL A O 1
ATOM 683 N N . PRO A 1 95 ? -14.674 -4.577 9.517 1.00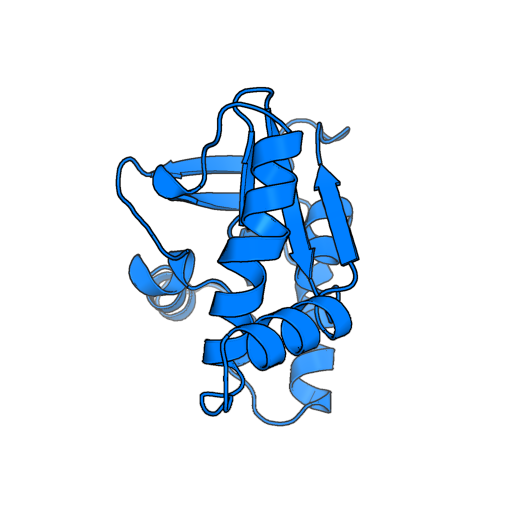 98.38 95 PRO A N 1
ATOM 684 C CA . PRO A 1 95 ? -16.034 -4.027 9.543 1.00 98.38 95 PRO A CA 1
ATOM 685 C C . PRO A 1 95 ? -16.164 -2.515 9.306 1.00 98.38 95 PRO A C 1
ATOM 687 O O . PRO A 1 95 ? -17.204 -2.047 8.859 1.00 98.38 95 PRO A O 1
ATOM 690 N N . ASN A 1 96 ? -15.150 -1.714 9.644 1.00 98.50 96 ASN A N 1
ATOM 691 C CA . ASN A 1 96 ? -15.215 -0.254 9.530 1.00 98.50 96 ASN A CA 1
ATOM 692 C C . ASN A 1 96 ? -13.822 0.389 9.446 1.00 98.50 96 ASN A C 1
ATOM 694 O O . ASN A 1 96 ? -12.795 -0.279 9.603 1.00 98.50 96 ASN A O 1
ATOM 698 N N . LEU A 1 97 ? -13.799 1.701 9.198 1.00 98.56 97 LEU A N 1
ATOM 699 C CA . LEU A 1 97 ? -12.570 2.482 9.066 1.00 98.56 97 LEU A CA 1
ATOM 700 C C . LEU A 1 97 ? -11.689 2.437 10.326 1.00 98.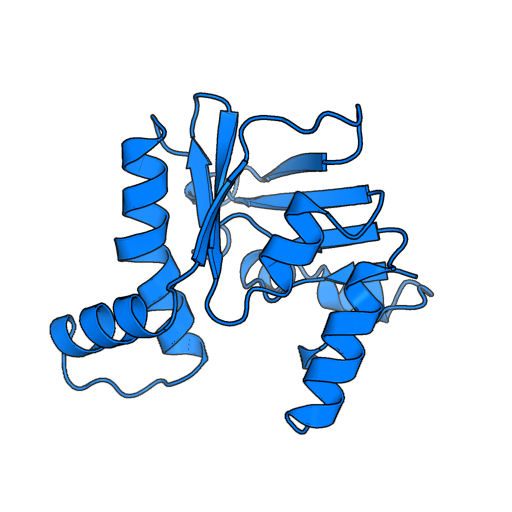56 97 LEU A C 1
ATOM 702 O O . LEU A 1 97 ? -10.475 2.273 10.203 1.00 98.56 97 LEU A O 1
ATOM 706 N N . ASP A 1 98 ? -12.266 2.521 11.525 1.00 98.44 98 ASP A N 1
ATOM 707 C CA . ASP A 1 98 ? -11.489 2.480 12.772 1.00 98.44 98 ASP A CA 1
ATOM 708 C C . ASP A 1 98 ? -10.775 1.134 12.939 1.00 98.44 98 ASP A C 1
ATOM 710 O O . ASP A 1 98 ? -9.580 1.087 13.245 1.00 98.44 98 ASP A O 1
ATOM 714 N N . ALA A 1 99 ? -11.471 0.031 12.647 1.00 98.50 99 ALA A N 1
ATOM 715 C CA . ALA A 1 99 ? -10.886 -1.304 12.617 1.00 98.50 99 ALA A CA 1
ATOM 716 C C . ALA A 1 99 ? -9.794 -1.421 11.540 1.00 98.50 99 ALA A C 1
ATOM 718 O O . ALA A 1 99 ? -8.770 -2.063 11.775 1.00 98.50 99 ALA A O 1
ATOM 719 N N . ALA A 1 100 ? -9.967 -0.776 10.381 1.00 98.62 100 ALA A N 1
ATOM 720 C CA . ALA A 1 100 ? -8.981 -0.776 9.299 1.00 98.62 100 ALA A CA 1
ATOM 721 C C . ALA A 1 100 ? -7.705 -0.019 9.686 1.00 98.62 100 ALA A C 1
ATOM 723 O O . ALA A 1 100 ? -6.597 -0.522 9.479 1.00 98.62 100 ALA A O 1
ATOM 724 N N . ILE A 1 101 ? -7.846 1.145 10.322 1.00 98.44 101 ILE A N 1
ATOM 725 C CA . ILE A 1 101 ? -6.727 1.918 10.869 1.00 98.44 101 ILE A CA 1
ATOM 726 C C . ILE A 1 101 ? -6.020 1.127 11.970 1.00 98.44 101 ILE A C 1
ATOM 728 O O . ILE A 1 101 ? -4.788 1.044 11.973 1.00 98.44 101 ILE A O 1
ATOM 732 N N . LEU A 1 102 ? -6.776 0.511 12.883 1.00 97.88 102 LEU A N 1
ATOM 733 C CA . LEU A 1 102 ? -6.213 -0.291 13.964 1.00 97.88 102 LEU A CA 1
ATOM 734 C C . LEU A 1 102 ? -5.439 -1.495 13.418 1.00 97.88 102 LEU A C 1
ATOM 736 O O . LEU A 1 102 ? -4.298 -1.712 13.820 1.00 97.88 102 LEU A O 1
ATOM 740 N N . ARG A 1 103 ? -6.010 -2.229 12.455 1.00 97.81 103 ARG A N 1
ATOM 741 C CA . ARG A 1 103 ? -5.350 -3.350 11.774 1.00 97.81 103 ARG A CA 1
ATOM 742 C C . ARG A 1 103 ? -4.060 -2.895 11.091 1.00 97.81 103 ARG A C 1
ATOM 744 O O . ARG A 1 103 ? -3.022 -3.532 11.256 1.00 97.81 103 ARG A O 1
ATOM 751 N N . ALA A 1 104 ? -4.090 -1.782 10.358 1.00 97.62 104 ALA A N 1
ATOM 752 C CA . ALA A 1 104 ? -2.901 -1.261 9.690 1.00 97.62 104 ALA A CA 1
ATOM 753 C C . ALA A 1 104 ? -1.773 -0.948 10.691 1.00 97.62 104 ALA A C 1
ATOM 755 O O . ALA A 1 104 ? -0.637 -1.367 10.473 1.00 97.62 104 ALA A O 1
ATOM 756 N N . LYS A 1 105 ? -2.093 -0.285 11.811 1.00 96.00 105 LYS A N 1
ATOM 757 C CA . LYS A 1 105 ? -1.110 0.130 12.826 1.00 96.00 105 LYS A CA 1
ATOM 758 C C . LYS A 1 105 ? -0.622 -1.000 13.726 1.00 96.00 105 LYS A C 1
ATOM 760 O O . LYS A 1 105 ? 0.560 -1.061 14.025 1.00 96.00 105 LYS A O 1
ATOM 765 N N . LYS A 1 106 ? -1.523 -1.855 14.210 1.00 95.38 106 LYS A N 1
ATOM 766 C CA . LYS A 1 106 ? -1.228 -2.832 15.273 1.00 95.38 106 LYS A CA 1
ATOM 767 C C . LYS A 1 106 ? -0.977 -4.246 14.763 1.00 95.38 106 LYS A C 1
ATOM 769 O O . LYS A 1 106 ? -0.485 -5.070 15.522 1.00 95.38 106 LYS A O 1
ATOM 774 N N . TYR A 1 107 ? -1.288 -4.523 13.499 1.00 95.25 107 TYR A N 1
ATOM 775 C CA . TYR A 1 107 ? -1.051 -5.830 12.891 1.00 95.25 107 TYR A CA 1
ATOM 776 C C . TYR A 1 107 ? -0.099 -5.723 11.699 1.00 95.25 107 TYR A C 1
ATOM 778 O O . TYR A 1 107 ? 0.998 -6.276 11.731 1.00 95.25 107 TYR A O 1
ATOM 786 N N . ALA A 1 108 ? -0.461 -4.950 10.672 1.00 96.25 108 ALA A N 1
ATOM 787 C CA . ALA A 1 108 ? 0.303 -4.954 9.428 1.00 96.25 108 ALA A CA 1
ATOM 788 C C . ALA A 1 108 ? 1.680 -4.271 9.549 1.00 96.25 108 ALA A C 1
ATOM 790 O O . ALA A 1 108 ? 2.672 -4.800 9.046 1.00 96.25 108 ALA A O 1
ATOM 791 N N . ALA A 1 109 ? 1.768 -3.113 10.210 1.00 95.44 109 ALA A N 1
ATOM 792 C CA . ALA A 1 109 ? 3.034 -2.394 10.388 1.00 95.44 109 ALA A CA 1
ATOM 793 C C . ALA A 1 109 ? 4.077 -3.193 11.207 1.00 95.44 109 ALA A C 1
ATOM 795 O O . ALA A 1 109 ? 5.191 -3.365 10.705 1.00 95.44 109 ALA A O 1
ATOM 796 N N . PRO A 1 110 ? 3.748 -3.765 12.385 1.00 94.25 110 PRO A N 1
ATOM 797 C CA . PRO A 1 110 ? 4.658 -4.641 13.128 1.00 94.25 110 PRO A CA 1
ATOM 798 C C . PRO A 1 110 ? 5.153 -5.834 12.307 1.00 94.25 110 PRO A C 1
ATOM 800 O O . PRO A 1 110 ? 6.352 -6.087 12.242 1.00 94.25 110 PRO A O 1
ATOM 803 N N . LEU A 1 111 ? 4.259 -6.537 11.608 1.00 93.81 111 LEU A N 1
ATOM 804 C CA . LEU A 1 111 ? 4.655 -7.679 10.777 1.00 93.81 111 LEU A CA 1
ATOM 805 C C . LEU A 1 111 ? 5.537 -7.261 9.591 1.00 93.81 111 LEU A C 1
ATOM 807 O O . LEU A 1 111 ? 6.441 -7.998 9.209 1.00 93.81 111 LEU A O 1
ATOM 811 N N . THR A 1 112 ? 5.347 -6.051 9.053 1.00 92.25 112 THR A N 1
ATOM 812 C CA . THR A 1 112 ? 6.248 -5.498 8.029 1.00 92.25 112 THR A CA 1
ATOM 813 C C . THR A 1 112 ? 7.634 -5.191 8.607 1.00 92.25 112 THR A C 1
ATOM 815 O O . THR A 1 112 ? 8.631 -5.462 7.941 1.00 92.25 112 THR A O 1
ATOM 818 N N . MET A 1 113 ? 7.733 -4.679 9.844 1.00 92.19 113 MET A N 1
ATOM 819 C CA . MET A 1 113 ? 9.037 -4.473 10.501 1.00 92.19 113 MET A CA 1
ATOM 820 C C . MET A 1 113 ? 9.829 -5.776 10.607 1.00 92.19 113 MET A C 1
ATOM 822 O O . MET A 1 113 ? 11.026 -5.768 10.336 1.00 92.19 113 MET A O 1
ATOM 826 N N . LEU A 1 114 ? 9.161 -6.893 10.923 1.00 90.94 114 LEU A N 1
ATOM 827 C CA . LEU A 1 114 ? 9.802 -8.210 11.030 1.00 90.94 114 LEU A CA 1
ATOM 828 C C . LEU A 1 114 ? 10.422 -8.699 9.713 1.00 90.94 114 LEU A C 1
ATOM 830 O O . LEU A 1 114 ? 11.363 -9.489 9.735 1.00 90.94 114 LEU A O 1
ATOM 834 N N . ILE A 1 115 ? 9.928 -8.223 8.564 1.00 86.25 115 ILE A N 1
ATOM 835 C CA . ILE A 1 115 ? 10.542 -8.510 7.260 1.00 86.25 115 ILE A CA 1
ATOM 836 C C . ILE A 1 115 ? 11.863 -7.749 7.107 1.00 86.25 115 ILE A C 1
ATOM 838 O O . ILE A 1 115 ? 12.827 -8.300 6.580 1.00 86.25 115 ILE A O 1
ATOM 842 N N . PHE A 1 116 ? 11.917 -6.488 7.549 1.00 80.56 116 PHE A N 1
ATOM 843 C CA . PHE A 1 116 ? 13.115 -5.654 7.425 1.00 80.56 116 PHE A CA 1
ATOM 844 C C . PHE A 1 116 ? 14.189 -5.991 8.458 1.00 80.56 116 PHE A C 1
ATOM 846 O O . PHE A 1 116 ? 15.377 -5.912 8.149 1.00 80.56 116 PHE A O 1
ATOM 853 N N . ASN A 1 117 ? 13.783 -6.349 9.673 1.00 76.06 117 ASN A N 1
ATOM 854 C CA . ASN A 1 117 ? 14.680 -6.721 10.752 1.00 76.06 117 ASN A CA 1
ATOM 855 C C . ASN A 1 117 ? 14.034 -7.813 11.611 1.00 76.06 117 ASN A C 1
ATOM 857 O O . ASN A 1 117 ? 12.942 -7.631 12.135 1.00 76.06 117 ASN A O 1
ATOM 861 N N . GLN A 1 118 ? 14.707 -8.951 11.772 1.00 69.62 118 GLN A N 1
ATOM 862 C CA . GLN A 1 118 ? 14.113 -10.123 12.429 1.00 69.62 118 GLN A CA 1
ATOM 863 C C . GLN A 1 118 ? 14.311 -10.154 13.949 1.00 69.62 118 GLN A C 1
ATOM 865 O O . GLN A 1 118 ? 13.755 -11.024 14.615 1.00 69.62 118 GLN A O 1
ATOM 870 N N . VAL A 1 119 ? 15.102 -9.234 14.507 1.00 82.50 119 VAL A N 1
ATOM 871 C CA . VAL A 1 119 ? 15.473 -9.265 15.925 1.00 82.50 119 VAL A CA 1
ATOM 872 C C . VAL A 1 119 ? 14.909 -8.042 16.637 1.00 82.50 119 VAL A C 1
ATOM 874 O O . VAL A 1 119 ? 15.414 -6.933 16.483 1.00 82.50 119 VAL A O 1
ATOM 877 N N . TYR A 1 120 ? 13.872 -8.289 17.433 1.00 88.81 120 TYR A N 1
ATOM 878 C CA . TYR A 1 120 ? 13.342 -7.384 18.449 1.00 88.81 120 TYR A CA 1
ATOM 879 C C . TYR A 1 120 ? 13.270 -8.153 19.764 1.00 88.81 120 TYR A C 1
ATOM 881 O O . TYR A 1 120 ? 12.917 -9.333 19.777 1.00 88.81 120 TYR A O 1
ATOM 889 N N . SER A 1 121 ? 13.603 -7.500 20.871 1.00 88.81 121 SER A N 1
ATOM 890 C CA . SER A 1 121 ? 13.717 -8.144 22.185 1.00 88.81 121 SER A CA 1
ATOM 891 C C . SER A 1 121 ? 12.355 -8.366 22.847 1.00 88.81 121 SER A C 1
ATOM 893 O O . SER A 1 121 ? 12.231 -9.182 23.757 1.00 88.81 121 SER A O 1
ATOM 895 N N . SER A 1 122 ? 11.326 -7.626 22.419 1.00 92.31 122 SER A N 1
ATOM 896 C CA . SER A 1 122 ? 9.959 -7.722 22.938 1.00 92.31 122 SER A CA 1
ATOM 897 C C . SER A 1 122 ? 8.917 -7.235 21.923 1.00 92.31 122 SER A C 1
ATOM 899 O O . SER A 1 122 ? 9.241 -6.546 20.953 1.00 92.31 122 SER A O 1
ATOM 901 N N . LEU A 1 123 ? 7.644 -7.561 22.172 1.00 89.12 123 LEU A N 1
ATOM 902 C CA . LEU A 1 123 ? 6.518 -7.048 21.384 1.00 89.12 123 LEU A CA 1
ATOM 903 C C . LEU A 1 123 ? 6.363 -5.523 21.512 1.00 89.12 123 LEU A C 1
ATOM 905 O O . LEU A 1 123 ? 5.989 -4.862 20.540 1.00 89.12 123 LEU A O 1
ATOM 909 N N . ASP A 1 124 ? 6.674 -4.961 22.680 1.00 91.31 124 ASP A N 1
ATOM 910 C CA . ASP A 1 124 ? 6.605 -3.516 22.919 1.00 91.31 124 ASP A CA 1
ATOM 911 C C . ASP A 1 124 ? 7.655 -2.775 22.087 1.00 91.31 124 ASP A C 1
ATOM 913 O O . ASP A 1 124 ? 7.336 -1.788 21.425 1.00 91.31 124 ASP A O 1
ATOM 917 N N . GLU A 1 125 ? 8.881 -3.307 22.035 1.00 92.19 125 GLU A N 1
ATOM 918 C CA . GLU A 1 125 ? 9.955 -2.765 21.198 1.00 92.19 125 GLU A CA 1
ATOM 919 C C . GLU A 1 125 ? 9.579 -2.804 19.710 1.00 92.19 125 GLU A C 1
ATOM 921 O O . GLU A 1 125 ? 9.720 -1.803 19.008 1.00 92.19 125 GLU A O 1
ATOM 926 N N . LEU A 1 126 ? 9.034 -3.931 19.234 1.00 92.69 126 LEU A N 1
ATOM 927 C CA . LEU A 1 126 ? 8.549 -4.064 17.858 1.00 92.69 126 LEU A CA 1
ATOM 928 C C . LEU A 1 126 ? 7.448 -3.042 17.547 1.00 92.69 126 LEU A C 1
ATOM 930 O O . LEU A 1 126 ? 7.464 -2.401 16.493 1.00 92.69 126 LEU A O 1
ATOM 934 N N . THR A 1 127 ? 6.492 -2.885 18.463 1.00 90.19 127 THR A N 1
ATOM 935 C CA . THR A 1 127 ? 5.372 -1.953 18.302 1.00 90.19 127 THR A CA 1
ATOM 936 C C . THR A 1 127 ? 5.887 -0.524 18.203 1.00 90.19 127 THR A C 1
ATOM 938 O O . THR A 1 127 ? 5.570 0.167 17.234 1.00 90.19 127 THR A O 1
ATOM 941 N N . GLN A 1 128 ? 6.744 -0.106 19.135 1.00 91.38 128 GLN A N 1
ATOM 942 C CA . GLN A 1 128 ? 7.325 1.232 19.144 1.00 91.38 128 GLN A CA 1
ATOM 943 C C . GLN A 1 128 ? 8.163 1.493 17.886 1.00 91.38 128 GLN A C 1
ATOM 945 O O . GLN A 1 128 ? 8.022 2.538 17.252 1.00 91.38 128 GLN A O 1
ATOM 950 N N . ALA A 1 129 ? 8.989 0.529 17.470 1.00 91.69 129 ALA A N 1
ATOM 951 C CA . ALA A 1 129 ? 9.771 0.644 16.244 1.00 91.69 129 ALA A CA 1
ATOM 952 C C . ALA A 1 129 ? 8.871 0.787 15.004 1.00 91.69 129 ALA A C 1
ATOM 954 O O . ALA A 1 129 ? 9.153 1.608 14.126 1.00 91.69 129 ALA A O 1
ATOM 955 N N . SER A 1 130 ? 7.766 0.034 14.943 1.00 93.12 130 SER A N 1
ATOM 956 C CA . SER A 1 130 ? 6.804 0.120 13.842 1.00 93.12 130 SER A CA 1
ATOM 957 C C . SER A 1 130 ? 6.102 1.479 13.789 1.00 93.12 130 SER A C 1
ATOM 959 O O . SER A 1 130 ? 5.969 2.048 12.709 1.00 93.12 130 SER A O 1
ATOM 961 N N . GLU A 1 131 ? 5.734 2.047 14.940 1.00 91.50 131 GLU A N 1
ATOM 962 C CA . GLU A 1 131 ? 5.083 3.359 15.029 1.00 91.50 131 GLU A CA 1
ATOM 963 C C . GLU A 1 131 ? 6.027 4.495 14.620 1.00 91.50 131 GLU A C 1
ATOM 965 O O . GLU A 1 131 ? 5.614 5.416 13.917 1.00 91.50 131 GLU A O 1
ATOM 970 N N . CYS A 1 132 ? 7.308 4.406 14.991 1.00 89.12 132 CYS A N 1
ATOM 971 C CA . CYS A 1 132 ? 8.324 5.366 14.562 1.00 89.12 132 CYS A CA 1
ATOM 972 C C . CYS A 1 132 ? 8.631 5.276 13.058 1.00 89.12 132 CYS A C 1
ATOM 974 O O . CYS A 1 132 ? 8.938 6.288 12.430 1.00 89.12 132 CYS A O 1
ATOM 976 N N . THR A 1 133 ? 8.573 4.072 12.481 1.00 91.62 133 THR A N 1
ATOM 977 C CA . THR A 1 133 ? 8.968 3.834 11.083 1.00 91.62 133 THR A CA 1
ATOM 978 C C . THR A 1 133 ? 7.838 4.136 10.105 1.00 91.62 133 THR A C 1
ATOM 980 O O . THR A 1 133 ? 8.062 4.773 9.078 1.00 91.62 133 THR A O 1
ATOM 983 N N . PHE A 1 134 ? 6.621 3.683 10.409 1.00 92.12 134 PHE A N 1
ATOM 984 C CA . PHE A 1 134 ? 5.454 3.785 9.536 1.00 92.12 134 PHE A CA 1
ATOM 985 C C . PHE A 1 134 ? 4.588 4.982 9.930 1.00 92.12 134 PHE A C 1
ATOM 987 O O . PHE A 1 134 ? 3.515 4.844 10.515 1.00 92.12 134 PHE A O 1
ATOM 994 N N . SER A 1 135 ? 5.075 6.179 9.615 1.00 89.88 1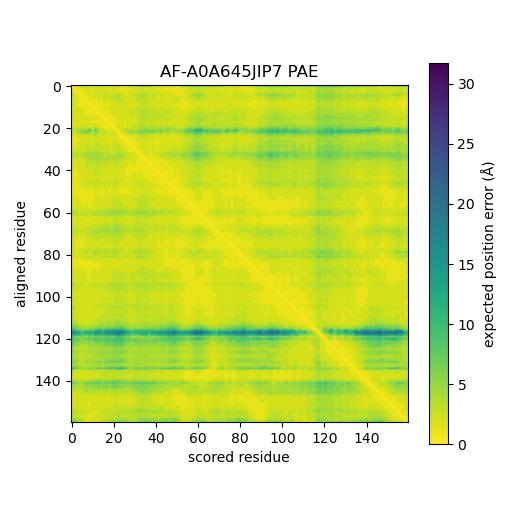35 SER A N 1
ATOM 995 C CA . SER A 1 135 ? 4.448 7.441 10.017 1.00 89.88 135 SER A CA 1
ATOM 996 C C . SER A 1 135 ? 3.406 7.972 9.026 1.00 89.88 135 SER A C 1
ATOM 998 O O . SER A 1 135 ? 2.663 8.898 9.355 1.00 89.88 135 SER A O 1
ATOM 1000 N N . GLN A 1 136 ? 3.305 7.392 7.826 1.00 95.56 136 GLN A N 1
ATOM 1001 C CA . GLN A 1 136 ? 2.388 7.852 6.784 1.00 95.56 136 GLN A CA 1
ATOM 1002 C C . GLN A 1 136 ? 1.145 6.965 6.731 1.00 95.56 136 GLN A C 1
ATOM 1004 O O . GLN A 1 136 ? 1.130 5.935 6.059 1.00 95.56 136 GLN A O 1
ATOM 1009 N N . LEU A 1 137 ? 0.087 7.374 7.434 1.00 97.19 137 LEU A N 1
ATOM 1010 C 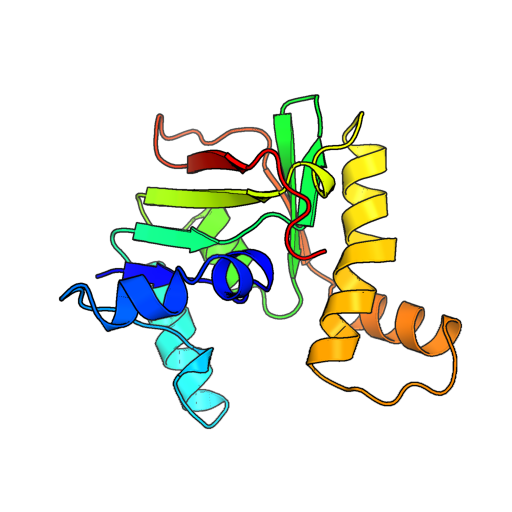CA . LEU A 1 137 ? -1.233 6.751 7.339 1.00 97.19 137 LEU A CA 1
ATOM 1011 C C . LEU A 1 137 ? -2.054 7.437 6.246 1.00 97.19 137 LEU A C 1
ATOM 1013 O O . LEU A 1 137 ? -2.382 8.617 6.359 1.00 97.19 137 LEU A O 1
ATOM 1017 N N . VAL A 1 138 ? -2.433 6.680 5.221 1.00 98.00 138 VAL A N 1
ATOM 1018 C CA . VAL A 1 138 ? -3.249 7.166 4.109 1.00 98.00 138 VAL A CA 1
ATOM 1019 C C . VAL A 1 138 ? -4.548 6.377 4.049 1.00 98.00 138 VAL A C 1
ATOM 1021 O O . VAL A 1 138 ? -4.547 5.152 3.924 1.00 98.00 138 VAL A O 1
ATOM 1024 N N . VAL A 1 139 ? -5.659 7.110 4.107 1.00 98.31 139 VAL A N 1
ATOM 1025 C CA . VAL A 1 139 ? -7.012 6.584 3.925 1.00 98.31 139 VAL A CA 1
ATOM 1026 C C . VAL A 1 139 ? -7.516 7.051 2.566 1.00 98.31 139 VAL A C 1
ATOM 1028 O O . VAL A 1 139 ? -7.634 8.250 2.317 1.00 98.31 139 VAL A O 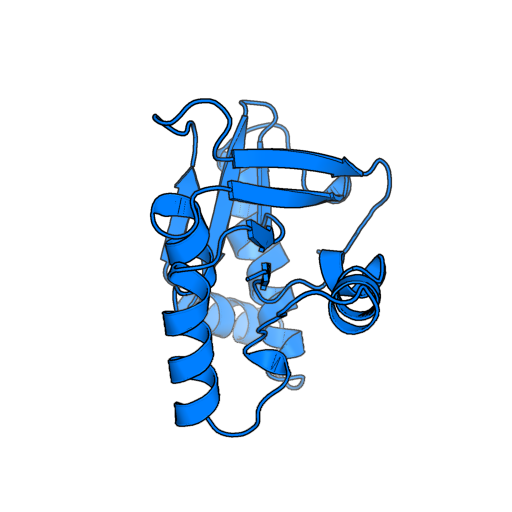1
ATOM 1031 N N . THR A 1 140 ? -7.798 6.106 1.674 1.00 97.81 140 THR A N 1
ATOM 1032 C CA . THR A 1 140 ? -8.328 6.389 0.337 1.00 97.81 140 THR A CA 1
ATOM 1033 C C . THR A 1 140 ? -9.771 5.916 0.262 1.00 97.81 140 THR A C 1
ATOM 1035 O O . THR A 1 140 ? -10.015 4.719 0.141 1.00 97.81 140 THR A O 1
ATOM 1038 N N . GLY A 1 141 ? -10.723 6.851 0.319 1.00 95.06 141 GLY A N 1
ATOM 1039 C CA . GLY A 1 141 ? -12.148 6.535 0.163 1.00 95.06 141 GLY A CA 1
ATOM 1040 C C . GLY A 1 141 ? -12.584 6.397 -1.297 1.00 95.06 141 GLY A C 1
ATOM 1041 O O . GLY A 1 141 ? -13.282 5.458 -1.658 1.00 95.06 141 GLY A O 1
ATOM 1042 N N . MET A 1 142 ? -12.153 7.309 -2.175 1.00 90.12 142 MET A N 1
ATOM 1043 C CA . MET A 1 142 ? -12.530 7.283 -3.592 1.00 90.12 142 MET A CA 1
ATOM 1044 C C . MET A 1 142 ? -11.450 7.917 -4.472 1.00 90.12 142 MET A C 1
ATOM 1046 O O . MET A 1 142 ? -10.776 8.864 -4.069 1.00 90.12 142 MET A O 1
ATOM 1050 N N . SER A 1 143 ? -11.319 7.432 -5.711 1.00 91.81 143 SER A N 1
ATOM 1051 C CA . SER A 1 143 ? -10.562 8.130 -6.752 1.00 91.81 143 SER A CA 1
ATOM 1052 C C . SER A 1 143 ? -11.478 9.021 -7.588 1.00 91.81 143 SER A C 1
ATOM 1054 O O . SER A 1 143 ? -12.479 8.552 -8.122 1.00 91.81 143 SER A O 1
ATOM 1056 N N . MET A 1 144 ? -11.085 10.282 -7.784 1.00 93.56 144 MET A N 1
ATOM 1057 C CA . MET A 1 144 ? -11.785 11.205 -8.692 1.00 93.56 144 MET A CA 1
ATOM 1058 C C . MET A 1 144 ? -11.726 10.755 -10.159 1.00 93.56 144 MET A C 1
ATOM 1060 O O . MET A 1 144 ? -12.575 11.122 -10.965 1.00 93.56 144 MET A O 1
ATOM 1064 N N . THR A 1 145 ? -10.720 9.954 -10.523 1.00 95.19 145 THR A N 1
ATOM 1065 C CA . THR A 1 145 ? -10.592 9.398 -11.872 1.00 95.19 145 THR A CA 1
ATOM 1066 C C . THR A 1 145 ? -11.243 8.021 -11.915 1.00 95.19 145 THR A C 1
ATOM 1068 O O . THR A 1 145 ? -10.702 7.042 -11.394 1.00 95.19 145 THR A O 1
ATOM 1071 N N . LYS A 1 146 ? -12.410 7.930 -12.560 1.00 94.88 146 LYS A N 1
ATOM 1072 C CA . LYS A 1 146 ? -13.159 6.675 -12.696 1.00 94.88 146 LYS A CA 1
ATOM 1073 C C . LYS A 1 146 ? -12.283 5.572 -13.302 1.00 94.88 146 LYS A C 1
ATOM 1075 O O . LYS A 1 146 ? -11.656 5.763 -14.338 1.00 94.88 146 LYS A O 1
ATOM 1080 N N . GLY A 1 147 ? -12.258 4.407 -12.655 1.00 94.81 147 GLY A N 1
ATOM 1081 C CA . GLY A 1 147 ? -11.532 3.225 -13.130 1.00 94.81 147 GLY A CA 1
ATOM 1082 C C . GLY A 1 147 ? -10.013 3.253 -12.922 1.00 94.81 147 GLY A C 1
ATOM 1083 O O . GLY A 1 147 ? -9.354 2.276 -13.286 1.00 94.81 147 GLY A O 1
ATOM 1084 N N . ARG A 1 148 ? -9.449 4.315 -12.323 1.00 97.19 148 ARG A N 1
ATOM 1085 C CA . ARG A 1 148 ? -8.012 4.390 -12.009 1.00 97.19 148 ARG A CA 1
ATOM 1086 C C . ARG A 1 148 ? -7.595 3.309 -11.014 1.00 97.19 148 ARG A C 1
ATOM 1088 O O . ARG A 1 148 ? -6.657 2.570 -11.294 1.00 97.19 148 ARG A O 1
ATOM 1095 N N . ILE A 1 149 ? -8.301 3.205 -9.888 1.00 98.00 149 ILE A N 1
ATOM 1096 C CA . ILE A 1 149 ? -8.043 2.203 -8.845 1.00 98.00 149 ILE A CA 1
ATOM 1097 C C . ILE A 1 149 ? -9.002 1.029 -9.046 1.00 98.00 149 ILE A C 1
ATOM 1099 O O . ILE A 1 149 ? -10.215 1.222 -9.115 1.00 98.00 149 ILE A O 1
ATOM 1103 N N . LYS A 1 150 ? -8.454 -0.180 -9.159 1.00 97.75 150 LYS A N 1
ATOM 1104 C CA . LYS A 1 150 ? -9.193 -1.440 -9.292 1.00 97.75 150 LYS A CA 1
ATOM 1105 C C . LYS A 1 150 ? -8.824 -2.322 -8.108 1.00 97.75 150 LYS A C 1
ATOM 1107 O O . LYS A 1 150 ? -7.642 -2.573 -7.896 1.00 97.75 150 LYS A O 1
ATOM 1112 N N . VAL A 1 151 ? -9.813 -2.765 -7.340 1.00 97.50 151 VAL A N 1
ATOM 1113 C CA . VAL A 1 151 ? -9.598 -3.591 -6.146 1.00 97.50 151 VAL A CA 1
ATOM 1114 C C . VAL A 1 151 ? -10.048 -5.016 -6.447 1.00 97.50 151 VAL A C 1
ATOM 1116 O O . VAL A 1 151 ? -11.168 -5.226 -6.905 1.00 97.50 151 VAL A O 1
ATOM 1119 N N . ILE A 1 152 ? -9.163 -5.981 -6.212 1.00 98.06 152 ILE A N 1
ATOM 1120 C CA . ILE A 1 152 ? -9.401 -7.414 -6.371 1.00 98.06 152 ILE A CA 1
ATOM 1121 C C . ILE A 1 152 ? -9.240 -8.054 -4.994 1.00 98.06 152 ILE A C 1
ATOM 1123 O O . ILE A 1 152 ? -8.141 -8.071 -4.435 1.00 98.06 152 ILE A O 1
ATOM 1127 N N . ILE A 1 153 ? -10.344 -8.567 -4.454 1.00 97.88 153 ILE A N 1
ATOM 1128 C CA . ILE A 1 153 ? -10.356 -9.306 -3.192 1.00 97.88 153 ILE A CA 1
ATOM 1129 C C . ILE A 1 153 ? -10.291 -10.792 -3.520 1.00 97.88 153 ILE A C 1
ATOM 1131 O O . ILE A 1 153 ? -11.135 -11.314 -4.248 1.00 97.88 153 ILE A O 1
ATOM 1135 N N . ILE A 1 154 ? -9.279 -11.461 -2.985 1.00 97.94 154 ILE A N 1
ATOM 1136 C CA . ILE A 1 154 ? -9.099 -12.902 -3.107 1.00 97.94 154 ILE A CA 1
ATOM 1137 C C . ILE A 1 154 ? -9.726 -13.549 -1.873 1.00 97.94 154 ILE A C 1
ATOM 1139 O O . ILE A 1 154 ? -9.476 -13.112 -0.753 1.00 97.94 154 ILE A O 1
ATOM 1143 N N . GLY A 1 155 ? -10.529 -14.598 -2.066 1.00 97.44 155 GLY A N 1
ATOM 1144 C CA . GLY A 1 155 ? -11.235 -15.301 -0.984 1.00 97.44 155 GLY A CA 1
ATOM 1145 C C . GLY A 1 155 ? -10.338 -16.066 -0.000 1.00 97.44 155 GLY A C 1
ATOM 1146 O O . GLY A 1 155 ? -10.848 -16.710 0.909 1.00 97.44 155 GLY A O 1
ATOM 1147 N N . GLU A 1 156 ? -9.021 -16.002 -0.173 1.00 97.44 156 GLU A N 1
ATOM 1148 C CA . GLU A 1 156 ? -8.019 -16.663 0.658 1.00 97.44 156 GLU A CA 1
ATOM 1149 C C . GLU A 1 156 ? -7.342 -15.660 1.603 1.00 97.44 156 GLU A C 1
ATOM 1151 O O . GLU A 1 156 ? -7.303 -14.450 1.348 1.00 97.44 156 GLU A O 1
ATOM 1156 N N . CYS A 1 157 ? -6.790 -16.165 2.706 1.00 97.31 157 CYS A N 1
ATOM 1157 C CA . CYS A 1 157 ? -5.958 -15.374 3.605 1.00 97.31 157 CYS A CA 1
ATOM 1158 C C . CYS A 1 157 ? -4.573 -15.192 2.977 1.00 97.31 157 CYS A C 1
ATOM 1160 O O . CYS A 1 157 ? -3.823 -16.159 2.887 1.00 97.31 157 CYS A O 1
ATOM 1162 N N . LEU A 1 158 ? -4.242 -13.966 2.565 1.00 96.50 158 LEU A N 1
ATOM 1163 C CA . LEU A 1 158 ? -2.985 -13.661 1.879 1.00 96.50 158 LEU A CA 1
ATOM 1164 C C . LEU A 1 158 ? -2.255 -12.498 2.531 1.00 96.50 158 LEU A C 1
ATOM 1166 O O . LEU A 1 158 ? -2.839 -11.447 2.824 1.00 96.50 158 LEU A O 1
ATOM 1170 N N . GLY A 1 159 ? -0.944 -12.648 2.663 1.00 94.12 159 GLY A N 1
ATOM 1171 C CA . GLY A 1 159 ? -0.092 -11.755 3.418 1.00 94.12 159 GLY A CA 1
ATOM 1172 C C . GLY A 1 159 ? -0.658 -11.499 4.808 1.00 94.12 159 GLY A C 1
ATOM 1173 O O . GLY A 1 159 ? -1.355 -12.313 5.415 1.00 94.12 159 GLY A O 1
ATOM 1174 N N . PHE A 1 160 ? -0.400 -10.291 5.278 1.00 92.75 160 PHE A N 1
ATOM 1175 C CA . PHE A 1 160 ? -0.844 -9.805 6.568 1.00 92.75 160 PHE A CA 1
ATOM 1176 C C . PHE A 1 160 ? -1.217 -8.332 6.484 1.00 92.75 160 PHE A C 1
ATOM 1178 O O . PHE A 1 160 ? -1.022 -7.685 5.424 1.00 92.75 160 PHE A O 1
#

pLDDT: mean 95.02, std 4.0, range [69.62, 98.69]

Secondary structure (DSSP, 8-state):
-EEE---HHHHHTTHHHHHHHTT--EE-GGGS-SHHHHHHHHHHHTT-SEEEE--SEEETTS-EEEEESS-HHHHHHHTS-SEEEEEEEGGGEESSHHHHHHHIIIIIHHHHHHHH----SSHHHHHHHHHHH--EEEEE---SSTTSEEEEEESS----

Mean predicted aligned error: 3.04 Å

InterPro domains:
  IPR003741 LUD domain [PF02589] (2-154)
  IPR024185 5-formyltetrahydrofolate cyclo-ligase-like domain superfamily [G3DSA:3.40.50.10420] (10-146)
  IPR037171 NagB/RpiA transferase-like [SSF100950] (32-106)

Nearest PDB structures (foldseek):
  1o8b-assembly1_B  TM=4.302E-01  e=2.738E-04  Escherichia coli
  5b04-assembly1_D  TM=5.237E-01  e=7.077E-03  Schizosaccharomyces pombe 972h-
  7f67-assembly1_C  TM=5.201E-01  e=4.667E-02  Homo sapiens
  7f66-assembly1_D  TM=5.244E-01  e=6.054E-02  Homo sapiens
  4zem-assembly2_B  TM=5.347E-01  e=1.238E-01  Thermochaetoides thermophila

Solvent-accessible surface area (backbone atoms only — not comparable to full-atom values): 8556 Å² total; per-residue (Å²): 83,37,22,52,39,94,39,60,38,46,54,77,74,41,47,61,59,49,42,68,71,66,80,52,61,61,50,51,35,86,81,49,77,58,72,70,53,21,50,54,42,44,60,54,40,31,70,16,57,34,32,39,36,53,56,35,10,27,16,71,80,54,32,40,25,40,64,30,56,88,42,60,55,59,45,31,71,78,64,37,26,69,26,34,40,35,43,36,19,48,77,34,57,31,84,31,63,68,55,13,52,47,40,22,62,73,46,28,37,36,57,52,43,46,74,80,49,82,82,64,96,43,72,66,55,38,47,53,52,23,56,71,49,42,68,44,76,45,77,47,69,78,68,93,55,82,79,24,68,41,80,45,78,39,94,47,83,43,60,95